Protein AF-A0A1F9ALD5-F1 (afdb_monomer_lite)

Secondary structure (DSSP, 8-state):
-EE-SS-EE----PPBSSTT-S-B--HHHHHHHHHHHHHHHHHHHHT-----SS-S--------SHHHHHHHHHHHHHHHHHTTS-SSGGG-TTB--S---

Structure (mmCIF, N/CA/C/O backbone):
data_AF-A0A1F9ALD5-F1
#
_entry.id   AF-A0A1F9ALD5-F1
#
loop_
_atom_site.group_PDB
_atom_site.id
_atom_site.type_symbol
_atom_site.label_atom_id
_atom_site.label_alt_id
_atom_site.label_comp_id
_atom_site.label_asym_id
_atom_site.label_entity_id
_atom_site.label_seq_id
_atom_site.pdbx_PDB_ins_code
_atom_site.Cartn_x
_atom_site.Cartn_y
_atom_site.Cartn_z
_atom_site.occupancy
_atom_site.B_iso_or_equiv
_atom_site.auth_seq_id
_atom_site.auth_comp_id
_atom_site.auth_asym_id
_atom_site.auth_atom_id
_atom_site.pdbx_PDB_model_num
ATOM 1 N N . MET A 1 1 ? -6.274 -1.095 -5.363 1.00 93.50 1 MET A N 1
ATOM 2 C CA . MET A 1 1 ? -6.019 -1.167 -3.908 1.00 93.50 1 MET A CA 1
ATOM 3 C C . MET A 1 1 ? -7.106 -1.972 -3.229 1.00 93.50 1 MET A C 1
ATOM 5 O O . MET A 1 1 ? -8.216 -2.016 -3.744 1.00 93.50 1 MET A O 1
ATOM 9 N N . VAL A 1 2 ? -6.803 -2.554 -2.072 1.00 96.81 2 VAL A N 1
ATOM 10 C CA . VAL A 1 2 ? -7.802 -3.196 -1.209 1.00 96.81 2 VAL A CA 1
ATOM 11 C C . VAL A 1 2 ? -7.630 -2.695 0.215 1.00 96.81 2 VAL A C 1
ATOM 13 O O . VAL A 1 2 ? -6.535 -2.766 0.770 1.00 96.81 2 VAL A O 1
ATOM 16 N N . VAL A 1 3 ? -8.715 -2.199 0.799 1.00 96.75 3 VAL A N 1
ATOM 17 C CA . VAL A 1 3 ? -8.821 -1.906 2.228 1.00 96.75 3 VAL A CA 1
ATOM 18 C C . VAL A 1 3 ? -9.387 -3.141 2.916 1.00 96.75 3 VAL A C 1
ATOM 20 O O . VAL A 1 3 ? -10.494 -3.573 2.602 1.00 96.75 3 VAL A O 1
ATOM 23 N N . MET A 1 4 ? -8.620 -3.705 3.839 1.00 96.69 4 MET A N 1
ATOM 24 C CA . MET A 1 4 ? -9.021 -4.797 4.722 1.00 96.69 4 MET A CA 1
ATOM 25 C C . MET A 1 4 ? -9.468 -4.212 6.076 1.00 96.69 4 MET A C 1
ATOM 27 O O . MET A 1 4 ? -9.195 -3.041 6.358 1.00 96.69 4 MET A O 1
ATOM 31 N N . PRO A 1 5 ? -10.151 -4.983 6.941 1.00 95.06 5 PRO A N 1
ATOM 32 C CA . PRO A 1 5 ? -10.595 -4.488 8.248 1.00 95.06 5 PRO A CA 1
ATOM 33 C C . PRO A 1 5 ? -9.469 -3.950 9.150 1.00 95.06 5 PRO A C 1
ATOM 35 O O . PRO A 1 5 ? -9.705 -3.061 9.968 1.00 95.06 5 PRO A O 1
ATOM 38 N N . ASP A 1 6 ? -8.255 -4.478 9.001 1.00 94.25 6 ASP A N 1
ATOM 39 C CA . ASP A 1 6 ? -7.089 -4.220 9.851 1.00 94.25 6 ASP A CA 1
ATOM 40 C C . ASP A 1 6 ? -5.859 -3.668 9.097 1.00 94.25 6 ASP A C 1
ATOM 42 O O . ASP A 1 6 ? -4.958 -3.120 9.732 1.00 94.25 6 ASP A O 1
ATOM 46 N N . HIS A 1 7 ? -5.814 -3.753 7.762 1.00 95.44 7 HIS A N 1
ATOM 47 C CA . HIS A 1 7 ? -4.697 -3.263 6.941 1.00 95.44 7 HIS A CA 1
ATOM 48 C C . HIS A 1 7 ? -5.131 -2.840 5.525 1.00 95.44 7 HIS A C 1
ATOM 50 O O . HIS A 1 7 ? -6.305 -2.882 5.173 1.00 95.44 7 HIS A O 1
ATOM 56 N N . VAL A 1 8 ? -4.188 -2.379 4.698 1.00 95.69 8 VAL A N 1
ATOM 57 C CA . VAL A 1 8 ? -4.441 -1.975 3.304 1.00 95.69 8 VAL A CA 1
ATOM 58 C C . VAL A 1 8 ? -3.342 -2.528 2.404 1.00 95.69 8 VAL A C 1
ATOM 60 O O . VAL A 1 8 ? -2.164 -2.409 2.732 1.00 95.69 8 VAL A O 1
ATOM 63 N N . HIS A 1 9 ? -3.727 -3.063 1.245 1.00 95.38 9 HIS A N 1
ATOM 64 C CA . HIS A 1 9 ? -2.822 -3.443 0.162 1.00 95.38 9 HIS A CA 1
ATOM 65 C C . HIS A 1 9 ? -2.866 -2.414 -0.976 1.00 95.38 9 HIS A C 1
ATOM 67 O O . HIS A 1 9 ? -3.937 -2.077 -1.500 1.00 95.38 9 HIS A O 1
ATOM 73 N N . LEU A 1 10 ? -1.691 -1.929 -1.383 1.00 94.81 10 LEU A N 1
ATOM 74 C CA . LEU A 1 10 ? -1.518 -0.927 -2.434 1.00 94.81 10 LEU A CA 1
ATOM 75 C C . LEU A 1 10 ? -0.549 -1.442 -3.500 1.00 94.81 10 LEU A C 1
ATOM 77 O O . LEU A 1 10 ? 0.578 -1.802 -3.186 1.00 94.81 10 LEU A O 1
ATOM 81 N N . LEU A 1 11 ? -0.986 -1.394 -4.756 1.00 94.44 11 LEU A N 1
ATOM 82 C CA . LEU A 1 11 ? -0.116 -1.455 -5.926 1.00 94.44 11 LEU A CA 1
ATOM 83 C C . LEU A 1 11 ? -0.006 -0.039 -6.480 1.00 94.44 11 LEU A C 1
ATOM 85 O O . LEU A 1 11 ? -1.031 0.591 -6.744 1.00 94.44 11 LEU A O 1
ATOM 89 N N . LEU A 1 12 ? 1.214 0.481 -6.587 1.00 93.88 12 LEU A N 1
ATOM 90 C CA . LEU A 1 12 ? 1.463 1.857 -7.007 1.00 93.88 12 LEU A CA 1
ATOM 91 C C . LEU A 1 12 ? 2.776 1.980 -7.774 1.00 93.88 12 LEU A C 1
ATOM 93 O O . LEU A 1 12 ? 3.707 1.204 -7.576 1.00 93.88 12 LEU A O 1
ATOM 97 N N . THR A 1 13 ? 2.860 3.015 -8.604 1.00 94.06 13 THR A N 1
ATOM 98 C CA . THR A 1 13 ? 4.101 3.447 -9.248 1.00 94.06 13 THR A CA 1
ATOM 99 C C . THR A 1 13 ? 4.477 4.814 -8.681 1.00 94.06 13 THR A C 1
ATOM 101 O O . THR A 1 13 ? 3.679 5.750 -8.803 1.00 94.06 13 THR A O 1
ATOM 104 N N . PRO A 1 14 ? 5.656 4.971 -8.050 1.00 94.75 14 PRO A N 1
ATOM 105 C CA . PRO A 1 14 ? 6.113 6.276 -7.592 1.00 94.75 14 PRO A CA 1
ATOM 106 C C . PRO A 1 14 ? 6.174 7.276 -8.748 1.00 94.75 14 PRO A C 1
ATOM 108 O O . PRO A 1 14 ? 6.679 6.969 -9.828 1.00 94.75 14 PRO A O 1
ATOM 111 N N . GLN A 1 15 ? 5.670 8.487 -8.522 1.00 95.00 15 GLN A N 1
ATOM 112 C CA . GLN A 1 15 ? 5.739 9.562 -9.510 1.00 95.00 15 GLN A CA 1
ATOM 113 C C . GLN A 1 15 ? 7.008 10.399 -9.331 1.00 95.00 15 GLN A C 1
ATOM 115 O O . GLN A 1 15 ? 7.616 10.427 -8.257 1.00 95.00 15 GLN A O 1
ATOM 120 N N . ARG A 1 16 ? 7.399 11.107 -10.395 1.00 96.69 16 ARG A N 1
ATOM 121 C CA . ARG A 1 16 ? 8.455 12.121 -10.321 1.00 96.69 16 ARG A CA 1
ATOM 122 C C . ARG A 1 16 ? 8.017 13.277 -9.429 1.00 96.69 16 ARG A C 1
ATOM 124 O O . ARG A 1 16 ? 6.852 13.665 -9.456 1.00 96.69 16 ARG A O 1
ATOM 131 N N . ILE A 1 17 ? 8.961 13.866 -8.696 1.00 95.50 17 ILE A N 1
ATOM 132 C CA . ILE A 1 17 ? 8.660 15.006 -7.811 1.00 95.50 17 ILE A CA 1
ATOM 133 C C . ILE A 1 17 ? 8.231 16.260 -8.591 1.00 95.50 17 ILE A C 1
ATOM 135 O O . ILE A 1 17 ? 7.529 17.117 -8.064 1.00 95.50 17 ILE A O 1
ATOM 139 N N . ALA A 1 18 ? 8.643 16.357 -9.858 1.00 95.00 18 ALA A N 1
ATOM 140 C CA . ALA A 1 18 ? 8.195 17.347 -10.831 1.00 95.00 18 ALA A CA 1
ATOM 141 C C . ALA A 1 18 ? 8.343 16.769 -12.257 1.00 95.00 18 ALA A C 1
ATOM 143 O O . ALA A 1 18 ? 9.170 15.872 -12.449 1.00 95.00 18 ALA A O 1
ATOM 144 N N . PRO A 1 19 ? 7.622 17.284 -13.275 1.00 93.12 19 PRO A N 1
ATOM 145 C CA . PRO A 1 19 ? 7.608 16.715 -14.633 1.00 93.12 19 PRO A CA 1
ATOM 146 C C . PRO A 1 19 ? 8.993 16.456 -15.252 1.00 93.12 19 PRO A C 1
ATOM 148 O O . PRO A 1 19 ? 9.193 15.465 -15.952 1.00 93.12 19 PRO A O 1
ATOM 151 N N . HIS A 1 20 ? 9.976 17.306 -14.943 1.00 93.19 20 HIS A N 1
ATOM 152 C CA . HIS A 1 20 ? 11.342 17.212 -15.471 1.00 93.19 20 HIS A CA 1
ATOM 153 C C . HIS A 1 20 ? 12.398 16.890 -14.406 1.00 93.19 20 HIS A C 1
ATOM 155 O O . HIS A 1 20 ? 13.590 16.931 -14.700 1.00 93.19 20 HIS A O 1
ATOM 161 N N . ALA A 1 21 ? 11.991 16.564 -13.177 1.00 94.12 21 ALA A N 1
ATOM 162 C CA . ALA A 1 21 ? 12.942 16.213 -12.133 1.00 94.12 21 ALA A CA 1
ATOM 163 C C . ALA A 1 21 ? 13.558 14.824 -12.390 1.00 94.12 21 ALA A C 1
ATOM 165 O O . ALA A 1 21 ? 12.846 13.908 -12.816 1.00 94.12 21 ALA A O 1
ATOM 166 N N . PRO A 1 22 ? 14.857 14.640 -12.100 1.00 94.62 22 PRO A N 1
ATOM 167 C CA . PRO A 1 22 ? 15.493 13.327 -12.110 1.00 94.62 22 PRO A CA 1
ATOM 168 C C . PRO A 1 22 ? 15.155 12.494 -10.865 1.00 94.62 22 PRO A C 1
ATOM 170 O O . PRO A 1 22 ? 15.594 11.356 -10.774 1.00 94.62 22 PRO A O 1
ATOM 173 N N . GLN A 1 23 ? 14.428 13.047 -9.889 1.00 96.81 23 GLN A N 1
ATOM 174 C CA . GLN A 1 23 ? 14.027 12.342 -8.675 1.00 96.81 23 GLN A CA 1
ATOM 175 C C . GLN A 1 23 ? 12.556 11.912 -8.712 1.00 96.81 23 GLN A C 1
ATOM 177 O O . GLN A 1 23 ? 11.679 12.603 -9.242 1.00 96.81 23 GLN A O 1
ATOM 182 N N . TRP A 1 24 ? 12.292 10.786 -8.059 1.00 96.94 24 TRP A N 1
ATOM 183 C CA . TRP A 1 24 ? 10.962 10.277 -7.748 1.00 96.94 24 TRP A CA 1
ATOM 184 C C . TRP A 1 24 ? 10.695 10.433 -6.259 1.00 96.94 24 TRP A C 1
ATOM 186 O O . TRP A 1 24 ? 11.634 10.503 -5.466 1.00 96.94 24 TRP A O 1
ATOM 196 N N . PHE A 1 25 ? 9.420 10.468 -5.881 1.00 97.12 25 PHE A N 1
ATOM 197 C CA . PHE A 1 25 ? 9.066 10.307 -4.477 1.00 97.12 25 PHE A CA 1
ATOM 198 C C . PHE A 1 25 ? 9.558 8.948 -3.981 1.00 97.12 25 PHE A C 1
ATOM 200 O O . PHE A 1 25 ? 9.315 7.922 -4.621 1.00 97.12 25 PHE A O 1
ATOM 207 N N . SER A 1 26 ? 10.229 8.933 -2.833 1.00 96.19 26 SER A N 1
ATOM 208 C CA . SER A 1 26 ? 10.572 7.676 -2.178 1.00 96.19 26 SER A CA 1
ATOM 209 C C . SER A 1 26 ? 9.313 6.990 -1.647 1.00 96.19 26 SER A C 1
ATOM 211 O O . SER A 1 26 ? 8.307 7.633 -1.325 1.00 96.19 26 SER A O 1
ATOM 213 N N . LEU A 1 27 ? 9.377 5.667 -1.491 1.00 95.56 27 LEU A N 1
ATOM 214 C CA . LEU A 1 27 ? 8.277 4.913 -0.897 1.00 95.56 27 LEU A CA 1
ATOM 215 C C . LEU A 1 27 ? 7.958 5.402 0.525 1.00 95.56 27 LEU A C 1
ATOM 217 O O . LEU A 1 27 ? 6.789 5.571 0.871 1.00 95.56 27 LEU A O 1
ATOM 221 N N . ALA A 1 28 ? 8.988 5.718 1.314 1.00 95.94 28 ALA A N 1
ATOM 222 C CA . ALA A 1 28 ? 8.833 6.242 2.667 1.00 95.94 28 ALA A CA 1
ATOM 223 C C . ALA A 1 28 ? 8.051 7.568 2.692 1.00 95.94 28 ALA A C 1
ATOM 225 O O . ALA A 1 28 ? 7.170 7.750 3.534 1.00 95.94 28 ALA A O 1
ATOM 226 N N . GLU A 1 29 ? 8.317 8.485 1.756 1.00 96.75 29 GLU A N 1
ATOM 227 C CA . GLU A 1 29 ? 7.570 9.745 1.641 1.00 96.75 29 GLU A CA 1
ATOM 228 C C . GLU A 1 29 ? 6.101 9.509 1.283 1.00 96.75 29 GLU A C 1
ATOM 230 O O . GLU A 1 29 ? 5.211 10.095 1.910 1.00 96.75 29 GLU A O 1
ATOM 235 N N . ILE A 1 30 ? 5.841 8.616 0.324 1.00 97.19 30 ILE A N 1
ATOM 236 C CA . ILE A 1 30 ? 4.485 8.262 -0.110 1.00 97.19 30 ILE A CA 1
ATOM 237 C C . ILE A 1 30 ? 3.700 7.653 1.058 1.00 97.19 30 ILE A C 1
ATOM 239 O O . ILE A 1 30 ? 2.622 8.144 1.409 1.00 97.19 30 ILE A O 1
ATOM 243 N N . VAL A 1 31 ? 4.252 6.625 1.711 1.00 96.75 31 VAL A N 1
ATOM 244 C CA . VAL A 1 31 ? 3.602 5.933 2.833 1.00 96.75 31 VAL A CA 1
ATOM 245 C C . VAL A 1 31 ? 3.382 6.887 4.003 1.00 96.75 31 VAL A C 1
ATOM 247 O O . VAL A 1 31 ? 2.288 6.917 4.573 1.00 96.75 31 VAL A O 1
ATOM 250 N N . LYS A 1 32 ? 4.369 7.731 4.331 1.00 96.25 32 LYS A N 1
ATOM 251 C CA . LYS A 1 32 ? 4.227 8.757 5.373 1.00 96.25 32 LYS A CA 1
ATOM 252 C C . LYS A 1 32 ? 3.077 9.709 5.058 1.00 96.25 32 LYS A C 1
ATOM 254 O O . LYS A 1 32 ? 2.283 10.012 5.953 1.00 96.25 32 LYS A O 1
ATOM 259 N N . GLY A 1 33 ? 2.961 10.160 3.809 1.00 96.69 33 GLY A N 1
ATOM 260 C CA . GLY A 1 33 ? 1.864 11.007 3.344 1.00 96.69 33 GLY A CA 1
ATOM 261 C C . GLY A 1 33 ? 0.501 10.338 3.527 1.00 96.69 33 GLY A C 1
ATOM 262 O O . GLY A 1 33 ? -0.381 10.903 4.182 1.00 96.69 33 GLY A O 1
ATOM 263 N N . ILE A 1 34 ? 0.355 9.106 3.030 1.00 96.31 34 ILE A N 1
ATOM 264 C CA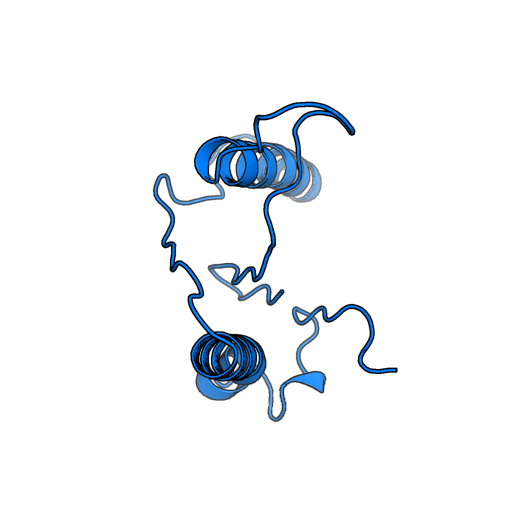 . ILE A 1 34 ? -0.877 8.312 3.136 1.00 96.31 34 ILE A CA 1
ATOM 265 C C . ILE A 1 34 ? -1.262 8.109 4.602 1.00 96.31 34 ILE A C 1
ATOM 267 O O . ILE A 1 34 ? -2.363 8.504 4.999 1.00 96.31 34 ILE A O 1
ATOM 271 N N . LYS A 1 35 ? -0.359 7.562 5.430 1.00 95.81 35 LYS A N 1
ATOM 272 C CA . LYS A 1 35 ? -0.619 7.288 6.853 1.00 95.81 35 LYS A CA 1
ATOM 273 C C . LYS A 1 35 ? -1.029 8.562 7.594 1.00 95.81 35 LYS A C 1
ATOM 275 O O . LYS A 1 35 ? -2.020 8.573 8.323 1.00 95.81 35 LYS A O 1
ATOM 280 N N . SER A 1 36 ? -0.323 9.667 7.350 1.00 94.94 36 SER A N 1
ATOM 281 C CA . SER A 1 36 ? -0.566 10.942 8.031 1.00 94.94 36 SER A CA 1
ATOM 282 C C . SER A 1 36 ? -1.905 11.581 7.655 1.00 94.94 36 SER A C 1
ATOM 284 O O . SER A 1 36 ? -2.612 12.102 8.521 1.00 94.94 36 SER A O 1
ATOM 286 N N . VAL A 1 37 ? -2.264 11.600 6.368 1.00 95.75 37 VAL A N 1
ATOM 287 C CA . VAL A 1 37 ? -3.523 12.211 5.909 1.00 95.75 37 VAL A CA 1
ATOM 288 C C . VAL A 1 37 ? -4.717 11.359 6.330 1.00 95.75 37 VAL A C 1
ATOM 290 O O . VAL A 1 37 ? -5.689 11.889 6.875 1.00 95.75 37 VAL A O 1
ATOM 293 N N . THR A 1 38 ? -4.642 10.046 6.120 1.00 95.38 38 THR A N 1
ATOM 294 C CA . THR A 1 38 ? -5.736 9.120 6.446 1.00 95.38 38 THR A CA 1
ATOM 295 C C . THR A 1 38 ? -5.982 9.045 7.948 1.00 95.38 38 THR A C 1
ATOM 297 O O . THR A 1 38 ? -7.133 9.175 8.358 1.00 95.38 38 THR A O 1
ATOM 300 N N . ALA A 1 39 ? -4.939 8.963 8.786 1.00 94.31 39 ALA A N 1
ATOM 301 C CA . ALA A 1 39 ? -5.103 8.935 10.239 1.00 94.31 39 ALA A CA 1
ATOM 302 C C . ALA A 1 39 ? -5.855 10.173 10.745 1.00 94.31 39 ALA A C 1
ATOM 304 O O . ALA A 1 39 ? -6.832 10.046 11.480 1.00 94.31 39 ALA A O 1
ATOM 305 N N . ARG A 1 40 ? -5.476 11.377 10.287 1.00 92.12 40 ARG A N 1
ATOM 306 C CA . ARG A 1 40 ? -6.165 12.624 10.668 1.00 92.12 40 ARG A CA 1
ATOM 307 C C . ARG A 1 40 ? -7.635 12.624 10.253 1.00 92.12 40 ARG A C 1
ATOM 309 O O . ARG A 1 40 ? -8.489 13.025 11.043 1.00 92.12 40 ARG A O 1
ATOM 316 N N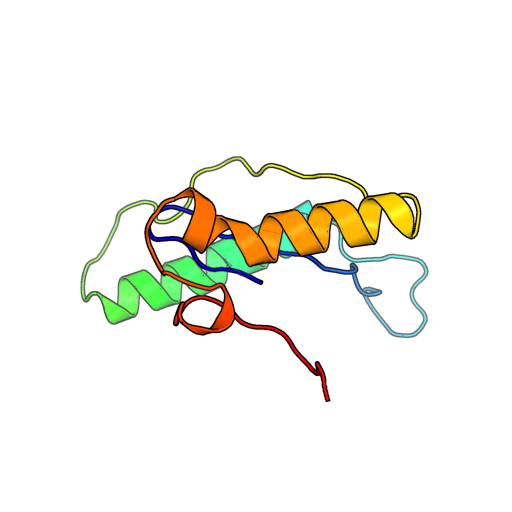 . LYS A 1 41 ? -7.939 12.170 9.031 1.00 93.81 41 LYS A N 1
ATOM 317 C CA . LYS A 1 41 ? -9.320 12.081 8.529 1.00 93.81 41 LYS A CA 1
ATOM 318 C C . LYS A 1 41 ? -10.147 11.058 9.314 1.00 93.81 41 LYS A C 1
ATOM 320 O O . LYS A 1 41 ? -11.262 11.378 9.711 1.00 93.81 41 LYS A O 1
ATOM 325 N N . ILE A 1 42 ? -9.592 9.877 9.592 1.00 92.94 42 ILE A N 1
ATOM 326 C CA . ILE A 1 42 ? -10.257 8.806 10.348 1.00 92.94 42 ILE A CA 1
ATOM 327 C C . ILE A 1 42 ? -10.541 9.251 11.785 1.00 92.94 42 ILE A C 1
ATOM 329 O O . ILE A 1 42 ? -11.666 9.110 12.257 1.00 92.94 42 ILE A O 1
ATOM 333 N N . VAL A 1 43 ? -9.554 9.836 12.467 1.00 91.81 43 VAL A N 1
ATOM 334 C CA . VAL A 1 43 ? -9.701 10.369 13.833 1.00 91.81 43 VAL A CA 1
ATOM 335 C C . VAL A 1 43 ? -10.801 11.432 13.877 1.00 91.81 43 VAL A C 1
ATOM 337 O O . VAL A 1 43 ? -11.705 11.348 14.709 1.00 91.81 43 VAL A O 1
ATOM 340 N N . ARG A 1 44 ? -10.789 12.380 12.927 1.00 90.75 44 ARG A N 1
ATOM 341 C CA . ARG A 1 44 ? -11.839 13.402 12.799 1.00 90.75 44 ARG A CA 1
ATOM 342 C C . ARG A 1 44 ? -13.218 12.783 12.575 1.00 90.75 44 ARG A C 1
ATOM 344 O O . ARG A 1 44 ? -14.171 13.214 13.213 1.00 90.75 44 ARG A O 1
ATOM 351 N N . HIS A 1 45 ? -13.325 11.787 11.697 1.00 91.62 45 HIS A N 1
ATOM 352 C CA . HIS A 1 45 ? -14.593 11.126 11.389 1.00 91.62 45 HIS A CA 1
ATOM 353 C C . HIS A 1 45 ? -15.142 10.323 12.579 1.00 91.62 45 HIS A C 1
ATOM 355 O O . HIS A 1 45 ? -16.339 10.345 12.834 1.00 91.62 45 HIS A O 1
ATOM 361 N N . ARG A 1 46 ? -14.270 9.671 13.361 1.00 90.62 46 ARG A N 1
ATOM 362 C CA . ARG A 1 46 ? -14.654 8.907 14.562 1.00 90.62 46 ARG A CA 1
ATOM 363 C C . ARG A 1 46 ? -15.010 9.786 15.768 1.00 90.62 46 ARG A C 1
ATOM 365 O O . ARG A 1 46 ? -15.427 9.247 16.790 1.00 90.62 46 ARG A O 1
ATOM 372 N N . GLY A 1 47 ? -14.789 11.102 15.702 1.00 85.69 47 GLY A N 1
ATOM 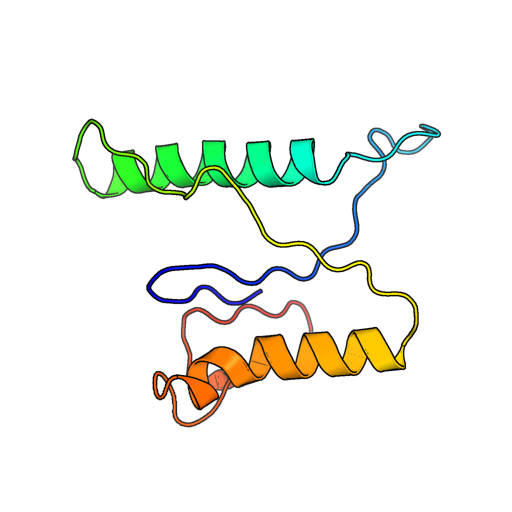373 C CA . GLY A 1 47 ? -15.048 12.033 16.810 1.00 85.69 47 GLY A CA 1
ATOM 374 C C . GLY A 1 47 ? -14.178 11.804 18.055 1.00 85.69 47 GLY A C 1
ATOM 375 O O . GLY A 1 47 ? -14.442 12.376 19.109 1.00 85.69 47 GLY A O 1
ATOM 376 N N . ARG A 1 48 ? -13.139 10.969 17.956 1.00 77.25 48 ARG A N 1
ATOM 377 C CA . ARG A 1 48 ? -12.220 10.649 19.055 1.00 77.25 48 ARG A CA 1
ATOM 378 C C . ARG A 1 48 ? -10.937 11.457 18.899 1.00 77.25 48 ARG A C 1
ATOM 380 O O . ARG A 1 48 ? -10.518 11.731 17.781 1.00 77.25 48 ARG A O 1
ATOM 387 N N . LYS A 1 49 ? -10.301 11.833 20.009 1.00 72.94 49 LYS A N 1
ATOM 388 C CA . LYS A 1 49 ? -8.958 12.434 20.021 1.00 72.94 49 LYS A CA 1
ATOM 389 C C . LYS A 1 49 ? -7.964 11.400 20.554 1.00 72.94 49 LYS A C 1
ATOM 391 O O . LYS A 1 49 ? -8.225 10.803 21.592 1.00 72.94 49 LYS A O 1
ATOM 396 N N . GLY A 1 50 ? -6.836 11.223 19.865 1.00 68.69 50 GLY A N 1
ATOM 397 C CA . GLY A 1 50 ? -5.753 10.320 20.276 1.00 68.69 50 GLY A CA 1
ATOM 398 C C . GLY A 1 50 ? -5.848 8.890 19.721 1.00 68.69 50 GLY A C 1
ATOM 399 O O . GLY A 1 50 ? -6.889 8.474 19.213 1.00 68.69 50 GLY A O 1
ATOM 400 N N . GLY A 1 51 ? -4.731 8.159 19.819 1.00 73.62 51 GLY A N 1
ATOM 401 C CA . GLY A 1 51 ? -4.552 6.789 19.319 1.00 73.62 51 GLY A CA 1
ATOM 402 C C . GLY A 1 51 ? -3.836 6.720 17.964 1.00 73.62 51 GLY A C 1
ATOM 403 O O . GLY A 1 51 ? -4.086 7.542 17.081 1.00 73.62 51 GLY A O 1
ATOM 404 N N . SER A 1 52 ? -2.940 5.740 17.801 1.00 85.31 52 SER A N 1
ATOM 405 C CA . SER A 1 52 ? -2.344 5.449 16.494 1.00 85.31 52 SER A CA 1
ATOM 406 C C . SER A 1 52 ? -3.336 4.665 15.641 1.00 85.31 52 SER A C 1
ATOM 408 O O . SER A 1 52 ? -3.914 3.686 16.107 1.00 85.31 52 SER A O 1
ATOM 410 N N . ILE A 1 53 ? -3.546 5.105 14.400 1.00 93.00 53 ILE A N 1
ATOM 411 C CA . ILE A 1 53 ? -4.374 4.383 13.421 1.00 93.00 53 ILE A CA 1
ATOM 412 C C . ILE A 1 53 ? -3.545 3.340 12.671 1.00 93.00 53 ILE A C 1
ATOM 414 O O . ILE A 1 53 ? -4.051 2.269 12.360 1.00 93.00 53 ILE A O 1
ATOM 418 N N . TRP A 1 54 ? -2.282 3.655 12.389 1.00 95.50 54 TRP A N 1
ATOM 419 C CA . TRP A 1 54 ? -1.393 2.811 11.600 1.00 95.50 54 TRP A CA 1
ATOM 420 C C . TRP A 1 54 ? -0.283 2.231 12.469 1.00 95.50 54 TRP A C 1
ATOM 422 O O . TRP A 1 54 ? 0.180 2.878 13.413 1.00 95.50 54 TRP A O 1
ATOM 432 N N . GLN A 1 55 ? 0.177 1.035 12.110 1.00 94.38 55 GLN A N 1
ATOM 433 C CA . GLN A 1 55 ? 1.470 0.529 12.566 1.00 94.38 55 GLN A CA 1
ATOM 434 C C . GLN A 1 55 ? 2.597 1.441 12.051 1.00 94.38 55 GLN A C 1
ATOM 436 O O . GLN A 1 55 ? 2.429 2.127 11.037 1.00 94.38 55 GLN A O 1
ATOM 441 N N . GLU A 1 56 ? 3.725 1.481 12.760 1.00 91.56 56 GLU A N 1
ATOM 442 C CA . GLU A 1 56 ? 4.881 2.319 12.406 1.00 91.56 56 GLU A CA 1
ATOM 443 C C . GLU A 1 56 ? 5.495 1.868 11.076 1.00 91.56 56 GLU A C 1
ATOM 445 O O . GLU A 1 56 ? 5.516 2.630 10.103 1.00 91.56 56 GLU A O 1
ATOM 450 N N . GLU A 1 57 ? 5.831 0.585 10.997 1.00 93.31 57 GLU A N 1
ATOM 451 C CA . GLU A 1 57 ? 6.409 -0.053 9.818 1.00 93.31 57 GLU A CA 1
ATOM 452 C C . GLU A 1 57 ? 5.384 -0.311 8.704 1.00 93.31 57 GLU A C 1
ATOM 454 O O . GLU A 1 57 ? 4.163 -0.179 8.874 1.00 93.31 57 GLU A O 1
ATOM 459 N N . TYR A 1 58 ? 5.889 -0.632 7.519 1.00 95.19 58 TYR A N 1
ATOM 460 C CA . TYR A 1 58 ? 5.108 -1.106 6.383 1.00 95.19 58 TYR A CA 1
ATOM 461 C C . TYR A 1 58 ? 5.879 -2.215 5.667 1.00 95.19 58 TYR A C 1
ATOM 463 O O . TYR A 1 58 ? 7.101 -2.265 5.727 1.00 95.19 58 TYR A O 1
ATOM 471 N N . TYR A 1 59 ? 5.150 -3.106 5.003 1.00 95.38 59 TYR A N 1
ATOM 472 C CA . TYR A 1 59 ? 5.739 -4.094 4.107 1.00 95.38 59 TYR A CA 1
ATOM 473 C C . TYR A 1 59 ? 5.803 -3.526 2.689 1.00 95.38 59 TYR A C 1
ATOM 475 O O . TYR A 1 59 ? 4.841 -2.896 2.237 1.00 95.38 59 TYR A O 1
ATOM 483 N N . ASP A 1 60 ? 6.908 -3.771 1.991 1.00 94.75 60 ASP A N 1
ATOM 484 C CA . ASP A 1 60 ? 7.081 -3.422 0.589 1.00 94.75 60 ASP A CA 1
ATOM 485 C C . ASP A 1 60 ? 7.679 -4.567 -0.229 1.00 94.75 60 ASP A C 1
ATOM 487 O O . ASP A 1 60 ? 8.467 -5.375 0.261 1.00 94.75 60 ASP A O 1
ATOM 491 N N . HIS A 1 61 ? 7.269 -4.624 -1.496 1.00 95.44 61 HIS A N 1
ATOM 492 C CA . HIS A 1 61 ? 7.771 -5.558 -2.496 1.00 95.44 61 HIS A CA 1
ATOM 493 C C . HIS A 1 61 ? 7.956 -4.809 -3.816 1.00 95.44 61 HIS A C 1
ATOM 495 O O . HIS A 1 61 ? 7.053 -4.104 -4.275 1.00 95.44 61 HIS A O 1
ATOM 501 N N . LEU A 1 62 ? 9.144 -4.929 -4.409 1.00 96.25 62 LEU A N 1
ATOM 502 C CA . LEU A 1 62 ? 9.459 -4.312 -5.695 1.00 96.25 62 LEU A CA 1
ATOM 503 C C . LEU A 1 62 ? 9.077 -5.268 -6.821 1.00 96.25 62 LEU A C 1
ATOM 505 O O . LEU A 1 62 ? 9.740 -6.289 -6.989 1.00 96.25 62 LEU A O 1
ATOM 509 N N . ILE A 1 63 ? 8.091 -4.866 -7.622 1.00 96.19 63 ILE A N 1
ATOM 510 C CA . ILE A 1 63 ? 7.651 -5.604 -8.807 1.00 96.19 63 ILE A CA 1
ATOM 511 C C . ILE A 1 63 ? 8.699 -5.491 -9.913 1.00 96.19 63 ILE A C 1
ATOM 513 O O . ILE A 1 63 ? 9.068 -4.380 -10.306 1.00 96.19 63 ILE A O 1
ATOM 517 N N . ARG A 1 64 ? 9.184 -6.635 -10.402 1.00 94.19 64 ARG A N 1
ATOM 518 C CA . ARG A 1 64 ? 10.342 -6.690 -11.318 1.00 94.19 64 ARG A CA 1
ATOM 519 C C . ARG A 1 64 ? 9.978 -6.949 -12.771 1.00 94.19 64 ARG A C 1
ATOM 521 O O . ARG A 1 64 ? 10.701 -6.501 -13.660 1.00 94.19 64 ARG A O 1
ATOM 528 N N . ASP A 1 65 ? 8.882 -7.655 -13.000 1.00 96.44 65 ASP A N 1
ATOM 529 C CA . ASP A 1 65 ? 8.467 -8.124 -14.316 1.00 96.44 65 ASP A CA 1
ATOM 530 C C . ASP A 1 65 ? 6.932 -8.281 -14.400 1.00 96.44 65 ASP A C 1
ATOM 532 O O . ASP A 1 65 ? 6.224 -8.113 -13.397 1.00 96.44 65 ASP A O 1
ATOM 536 N N . PRO A 1 66 ? 6.379 -8.504 -15.609 1.00 97.06 66 PRO A N 1
ATOM 537 C CA . PRO A 1 66 ? 4.939 -8.660 -15.801 1.00 97.06 66 PRO A CA 1
ATOM 538 C C . PRO A 1 66 ? 4.330 -9.856 -15.058 1.00 97.06 66 PRO A C 1
ATOM 540 O O . PRO A 1 66 ? 3.171 -9.789 -14.644 1.00 97.06 66 PRO A O 1
ATOM 543 N N . GLU A 1 67 ? 5.080 -10.944 -14.888 1.00 97.38 67 GLU A N 1
ATOM 544 C CA . GLU A 1 67 ? 4.633 -12.143 -14.184 1.00 97.38 67 GLU A CA 1
ATOM 545 C C . GLU A 1 67 ? 4.454 -11.875 -12.681 1.00 97.38 67 GLU A C 1
ATOM 547 O O . GLU A 1 67 ? 3.409 -12.208 -12.115 1.00 97.38 67 GLU A O 1
ATOM 552 N N . ASP A 1 68 ? 5.426 -11.209 -12.057 1.00 96.81 68 ASP A N 1
ATOM 553 C CA . ASP A 1 68 ? 5.385 -10.728 -10.672 1.00 96.81 68 ASP A CA 1
ATOM 554 C C . ASP A 1 68 ? 4.233 -9.730 -10.477 1.00 96.81 68 ASP A C 1
ATOM 556 O O . ASP A 1 68 ? 3.431 -9.855 -9.549 1.00 96.81 68 ASP A O 1
ATOM 560 N N . PHE A 1 69 ? 4.041 -8.806 -11.428 1.00 95.81 69 PHE A N 1
ATOM 561 C CA . PHE A 1 69 ? 2.898 -7.889 -11.411 1.00 95.81 69 PHE A CA 1
ATOM 562 C C . PHE A 1 69 ? 1.555 -8.632 -11.404 1.00 95.81 69 PHE A C 1
ATOM 564 O O . PHE A 1 69 ? 0.666 -8.309 -10.613 1.00 95.81 69 PHE A O 1
ATOM 571 N N . ALA A 1 70 ? 1.391 -9.627 -12.279 1.00 95.69 70 ALA A N 1
ATOM 572 C CA . ALA A 1 70 ? 0.160 -10.404 -12.368 1.00 95.69 70 ALA A CA 1
ATOM 573 C C . ALA A 1 70 ? -0.095 -11.223 -11.091 1.00 95.69 70 ALA A C 1
ATOM 575 O O . ALA A 1 70 ? -1.241 -11.316 -10.637 1.00 95.69 70 ALA A O 1
ATOM 576 N N . ALA A 1 71 ? 0.961 -11.784 -10.494 1.00 95.81 71 ALA A N 1
ATOM 577 C CA . ALA A 1 71 ? 0.881 -12.521 -9.239 1.00 95.81 71 ALA A CA 1
ATOM 578 C C . ALA A 1 71 ? 0.436 -11.617 -8.078 1.00 95.81 71 ALA A C 1
ATOM 580 O O . ALA A 1 71 ? -0.529 -11.950 -7.382 1.00 95.81 71 ALA A O 1
ATOM 581 N N . GLU A 1 72 ? 1.064 -10.450 -7.917 1.00 95.75 72 GLU A N 1
ATOM 582 C CA . GLU A 1 72 ? 0.733 -9.486 -6.864 1.00 95.75 72 GLU A CA 1
ATOM 583 C C . GLU A 1 72 ? -0.661 -8.874 -7.045 1.00 95.75 72 GLU A C 1
ATOM 585 O O . GLU A 1 72 ? -1.428 -8.748 -6.085 1.00 95.75 72 GLU A O 1
ATOM 590 N N . LEU A 1 73 ? -1.052 -8.559 -8.284 1.00 94.88 73 LEU A N 1
ATOM 591 C CA . LEU A 1 73 ? -2.404 -8.092 -8.587 1.00 94.88 73 LEU A CA 1
ATOM 592 C C . LEU A 1 73 ? -3.447 -9.154 -8.229 1.00 94.88 73 LEU A C 1
ATOM 594 O O . LEU A 1 73 ? -4.429 -8.848 -7.553 1.00 94.88 73 LEU A O 1
ATOM 598 N N . SER A 1 74 ? -3.224 -10.407 -8.629 1.00 95.00 74 SER A N 1
ATOM 599 C CA . SER A 1 74 ? -4.111 -11.520 -8.283 1.00 95.00 74 SER A CA 1
ATOM 600 C C . SER A 1 74 ? -4.198 -11.723 -6.769 1.00 95.00 74 SER A C 1
ATO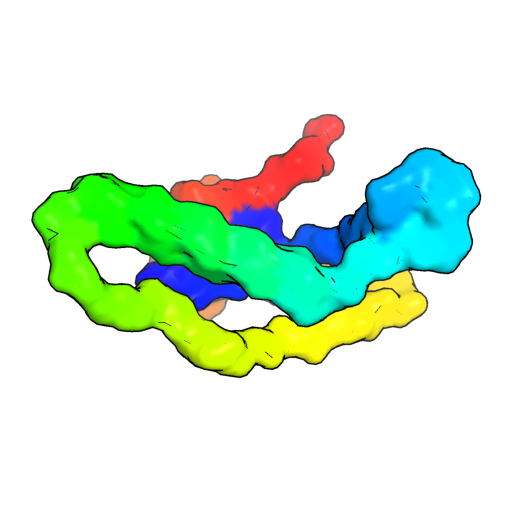M 602 O O . SER A 1 74 ? -5.294 -11.872 -6.222 1.00 95.00 74 SER A O 1
ATOM 604 N N . TYR A 1 75 ? -3.063 -11.664 -6.065 1.00 95.25 75 TYR A N 1
ATOM 605 C CA . TYR A 1 75 ? -3.019 -11.767 -4.610 1.00 95.25 75 TYR A CA 1
ATOM 606 C C . TYR A 1 75 ? -3.842 -10.665 -3.933 1.00 95.25 75 TYR A C 1
ATOM 608 O O . TYR A 1 75 ? -4.683 -10.976 -3.085 1.00 95.25 75 TYR A O 1
ATOM 616 N N . LEU A 1 76 ? -3.643 -9.406 -4.337 1.00 95.00 76 LEU A N 1
ATOM 617 C CA . LEU A 1 76 ? -4.371 -8.249 -3.820 1.00 95.00 76 LEU A CA 1
ATOM 618 C C . LEU A 1 76 ? -5.879 -8.405 -4.041 1.00 95.00 76 LEU A C 1
ATOM 620 O O . LEU A 1 76 ? -6.646 -8.265 -3.091 1.00 95.00 76 LEU A O 1
ATOM 624 N N . LEU A 1 77 ? -6.305 -8.739 -5.264 1.00 95.44 77 LEU A N 1
ATOM 625 C CA . LEU A 1 77 ? -7.721 -8.908 -5.610 1.00 95.44 77 LEU A CA 1
ATOM 626 C C . LEU A 1 77 ? -8.382 -10.042 -4.815 1.00 95.44 77 LEU A C 1
ATOM 628 O O . LEU A 1 77 ? -9.522 -9.914 -4.381 1.00 95.44 77 LEU A O 1
ATOM 632 N N . GLN A 1 78 ? -7.673 -11.151 -4.611 1.00 96.75 78 GLN A N 1
ATOM 633 C CA . GLN A 1 78 ? -8.211 -12.333 -3.934 1.00 96.75 78 GLN A CA 1
ATOM 634 C C . GLN A 1 78 ? -8.145 -12.255 -2.406 1.00 96.75 78 GLN A C 1
ATOM 636 O O . GLN A 1 78 ? -8.708 -13.121 -1.735 1.00 96.75 78 GLN A O 1
ATOM 641 N N . ASN A 1 79 ? -7.472 -11.256 -1.830 1.00 96.12 79 ASN A N 1
ATOM 642 C CA . ASN A 1 79 ? -7.251 -11.193 -0.386 1.00 96.12 79 ASN A CA 1
ATOM 643 C C . ASN A 1 79 ? -8.555 -11.198 0.442 1.00 96.12 79 ASN A C 1
ATOM 645 O O . ASN A 1 79 ? -8.661 -12.024 1.352 1.00 96.12 79 ASN A O 1
ATOM 649 N N . PRO A 1 80 ? -9.592 -10.404 0.095 1.00 97.50 80 PRO A N 1
ATOM 650 C CA . PRO A 1 80 ? -10.870 -10.441 0.808 1.00 97.50 80 PRO A CA 1
ATOM 651 C C . PRO A 1 80 ? -11.533 -11.821 0.778 1.00 97.50 80 PRO A C 1
ATOM 653 O O . PRO A 1 80 ? -12.080 -12.265 1.784 1.00 97.50 80 PRO A O 1
ATOM 656 N N . VAL A 1 81 ? -11.439 -12.531 -0.351 1.00 97.75 81 VAL A N 1
ATOM 657 C CA . VAL A 1 81 ? -12.004 -13.880 -0.508 1.00 97.75 81 VAL A CA 1
ATOM 658 C C . VAL A 1 81 ? -11.241 -14.891 0.340 1.00 97.75 81 VAL A C 1
ATOM 660 O O . VAL A 1 81 ? -11.847 -15.672 1.069 1.00 97.75 81 VAL A O 1
ATOM 663 N N . LYS A 1 82 ? -9.904 -14.845 0.307 1.00 96.75 82 LYS A N 1
ATOM 664 C CA . LYS A 1 82 ? -9.041 -15.716 1.122 1.00 96.75 82 LYS A CA 1
ATOM 665 C C . LYS A 1 82 ? -9.276 -15.536 2.626 1.00 96.75 82 LYS A C 1
ATOM 667 O O . LYS A 1 82 ? -9.125 -16.498 3.370 1.00 96.75 82 LYS A O 1
ATOM 672 N N . GLN A 1 83 ? -9.661 -14.334 3.055 1.00 96.44 83 GLN A N 1
ATOM 673 C CA . GLN A 1 83 ? -10.008 -14.011 4.444 1.00 96.44 83 GLN A CA 1
ATOM 674 C C . GLN A 1 83 ? -11.492 -14.253 4.781 1.00 96.44 83 GLN A C 1
ATOM 676 O O . GLN A 1 83 ? -11.924 -13.969 5.895 1.00 96.44 83 GLN A O 1
ATOM 681 N N . GLY A 1 84 ? -12.294 -14.757 3.835 1.00 97.25 84 GLY A N 1
ATOM 682 C CA . GLY A 1 84 ? -13.718 -15.036 4.043 1.00 97.25 84 GLY A CA 1
ATOM 683 C C . GLY A 1 84 ? -14.602 -13.791 4.180 1.00 97.25 84 GLY A C 1
ATOM 684 O O . GLY A 1 84 ? -15.717 -13.894 4.684 1.00 97.25 84 GLY A O 1
ATOM 685 N N . LEU A 1 85 ? -14.126 -12.619 3.745 1.00 97.12 85 LEU A N 1
ATOM 686 C CA . LEU A 1 85 ? -14.857 -11.349 3.831 1.00 97.12 85 LEU A CA 1
ATOM 687 C C . LEU A 1 85 ? -15.886 -11.172 2.709 1.00 97.12 85 LEU A C 1
ATOM 689 O O . LEU A 1 85 ? -16.858 -10.442 2.880 1.00 97.12 85 LEU A O 1
ATOM 693 N N . ALA A 1 86 ? -15.672 -11.824 1.566 1.00 97.44 86 ALA A N 1
ATOM 694 C CA . ALA A 1 86 ? -16.562 -11.769 0.413 1.00 97.44 86 ALA A CA 1
ATOM 695 C C . ALA A 1 86 ? -16.493 -13.079 -0.395 1.00 97.44 86 ALA A C 1
ATOM 697 O O . ALA A 1 86 ? -15.437 -13.712 -0.435 1.00 97.44 86 ALA A O 1
ATOM 698 N N . PRO A 1 87 ? -17.580 -13.494 -1.072 1.00 97.25 87 PRO A N 1
ATOM 699 C CA . PRO A 1 87 ? -17.574 -14.695 -1.908 1.00 97.25 87 PRO A CA 1
ATOM 700 C C . PRO A 1 87 ? -16.787 -14.513 -3.218 1.00 97.25 87 PRO A C 1
ATOM 702 O O . PRO A 1 87 ? -16.293 -15.494 -3.774 1.00 97.25 87 PRO A O 1
ATOM 705 N N . LYS A 1 88 ? -16.653 -13.277 -3.718 1.00 96.69 88 LYS A N 1
ATOM 706 C CA . LYS A 1 88 ? -15.812 -12.910 -4.870 1.00 96.69 88 LYS A CA 1
ATOM 707 C C . LYS A 1 88 ? -15.130 -11.561 -4.618 1.00 96.69 88 LYS A C 1
ATOM 709 O O . LYS A 1 88 ? -15.651 -10.770 -3.834 1.00 96.69 88 LYS A O 1
ATOM 714 N N . PRO A 1 89 ? -14.023 -11.239 -5.319 1.00 94.81 89 PRO A N 1
ATOM 715 C CA . PRO A 1 89 ? -13.345 -9.950 -5.162 1.00 94.81 89 PRO A CA 1
ATOM 716 C C . PRO A 1 89 ? -14.263 -8.741 -5.375 1.00 94.81 89 PRO A C 1
ATOM 718 O O . PRO A 1 89 ? -14.227 -7.797 -4.596 1.00 94.81 89 PRO A O 1
ATOM 721 N N . ALA A 1 90 ? -15.109 -8.792 -6.408 1.00 94.00 90 ALA A N 1
ATOM 722 C CA . ALA A 1 90 ? -16.009 -7.699 -6.774 1.00 94.00 90 ALA A CA 1
ATOM 723 C C . ALA A 1 90 ? -17.119 -7.434 -5.743 1.00 94.00 90 ALA A C 1
ATOM 725 O O . ALA A 1 90 ? -17.721 -6.368 -5.773 1.00 94.00 90 ALA A O 1
ATOM 726 N N . ASP A 1 91 ? -17.372 -8.385 -4.839 1.00 96.19 91 ASP A N 1
ATOM 727 C CA . ASP A 1 91 ? -18.388 -8.263 -3.792 1.00 96.19 91 ASP A CA 1
ATOM 728 C C . ASP A 1 91 ? -17.823 -7.600 -2.516 1.00 96.19 91 ASP A C 1
ATOM 730 O O . ASP A 1 91 ? -18.527 -7.479 -1.516 1.00 96.19 91 ASP A O 1
ATOM 734 N N . TRP A 1 92 ? -16.545 -7.199 -2.515 1.00 96.88 92 TRP A N 1
ATOM 735 C CA . TRP A 1 92 ? -15.912 -6.511 -1.391 1.00 96.88 92 TRP A CA 1
ATOM 736 C C . TRP A 1 92 ? -15.903 -4.990 -1.585 1.00 96.88 92 TRP A C 1
ATOM 738 O O . TRP A 1 92 ? -15.166 -4.473 -2.422 1.00 96.88 92 TRP A O 1
ATOM 748 N N . ASP A 1 93 ? -16.626 -4.259 -0.735 1.00 96.00 93 ASP A N 1
ATOM 749 C CA . ASP A 1 93 ? -16.725 -2.787 -0.793 1.00 96.00 93 ASP A CA 1
ATOM 750 C C . ASP A 1 93 ? -15.379 -2.060 -0.613 1.00 96.00 93 ASP A C 1
ATOM 752 O O . ASP A 1 93 ? -15.210 -0.916 -1.035 1.00 96.00 93 ASP A O 1
ATOM 756 N N . GLY A 1 94 ? -14.404 -2.706 0.034 1.00 95.50 94 GLY A N 1
ATOM 757 C CA . GLY A 1 94 ? -13.061 -2.154 0.224 1.00 95.50 94 GLY A CA 1
ATOM 758 C C . GLY A 1 94 ? -12.136 -2.328 -0.985 1.00 95.50 94 GLY A C 1
ATOM 759 O O . GLY A 1 94 ? -10.975 -1.917 -0.914 1.00 95.50 94 GLY A O 1
ATOM 760 N N . LEU A 1 95 ? -12.596 -2.956 -2.071 1.00 95.31 95 LEU A N 1
ATOM 761 C CA . LEU A 1 95 ? -11.838 -3.102 -3.309 1.00 95.31 95 LEU A CA 1
ATOM 762 C C . LEU A 1 95 ? -11.999 -1.854 -4.186 1.00 95.31 95 LEU A C 1
ATOM 764 O O . LEU A 1 95 ? -13.103 -1.418 -4.488 1.00 95.31 95 LEU A O 1
ATOM 768 N N . TRP A 1 96 ? -10.879 -1.318 -4.666 1.00 93.25 96 TRP A N 1
ATOM 769 C CA . TRP A 1 96 ? -10.870 -0.258 -5.670 1.00 93.25 96 TRP A CA 1
ATOM 770 C C . TRP A 1 96 ? -9.870 -0.581 -6.779 1.00 93.25 96 TRP A C 1
ATOM 772 O O . TRP A 1 9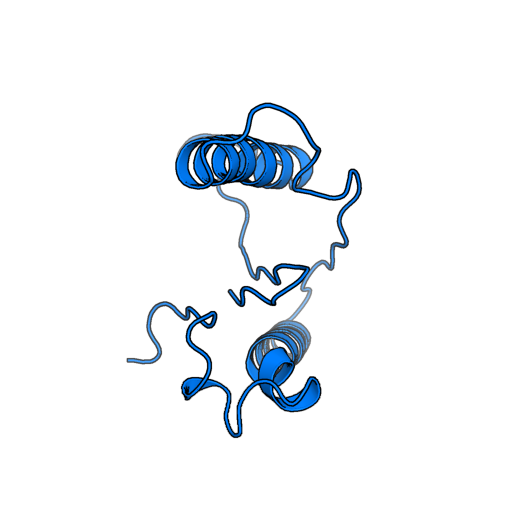6 ? -8.679 -0.775 -6.518 1.00 93.25 96 TRP A O 1
ATOM 782 N N . VAL A 1 97 ? -10.351 -0.625 -8.018 1.00 86.69 97 VAL A N 1
ATOM 783 C CA . VAL A 1 97 ? -9.556 -0.865 -9.229 1.00 86.69 97 VAL A CA 1
ATOM 784 C C . VAL A 1 97 ? -9.933 0.213 -10.238 1.00 86.69 97 VAL A C 1
ATOM 786 O O . VAL A 1 97 ? -11.105 0.348 -10.579 1.00 86.69 97 VAL A O 1
ATOM 789 N N . GLU A 1 98 ? -8.960 1.005 -10.681 1.00 73.06 98 GLU A N 1
ATOM 790 C CA . GLU A 1 98 ? -9.174 2.000 -11.733 1.00 73.06 98 GLU A CA 1
ATOM 791 C C . GLU A 1 98 ? -9.078 1.296 -13.093 1.00 73.06 98 GLU A C 1
ATOM 793 O O . GLU A 1 98 ? -8.067 0.659 -13.375 1.00 73.06 98 GLU A O 1
ATOM 798 N N . ASN A 1 99 ? -10.145 1.379 -13.894 1.00 48.91 99 ASN A N 1
ATOM 799 C CA . ASN A 1 99 ? -10.286 0.808 -15.241 1.00 48.91 99 ASN A CA 1
ATOM 800 C C . ASN A 1 99 ? -9.924 -0.686 -15.389 1.00 48.91 99 ASN A C 1
ATOM 802 O O . ASN A 1 99 ? -8.823 -1.055 -15.788 1.00 48.91 99 ASN A O 1
ATOM 806 N N . LEU A 1 100 ? -10.932 -1.545 -15.199 1.00 46.97 100 LEU A N 1
ATOM 807 C CA . LEU A 1 100 ? -11.063 -2.814 -15.938 1.00 46.97 100 LEU A CA 1
ATOM 808 C C . LEU A 1 100 ? -12.071 -2.675 -17.104 1.00 46.97 100 LEU A C 1
ATOM 810 O O . LEU A 1 100 ? -12.763 -3.631 -17.448 1.00 46.97 100 LEU A O 1
ATOM 814 N N . SER A 1 101 ? -12.184 -1.472 -17.675 1.00 35.31 101 SER A N 1
ATOM 815 C CA . SER A 1 101 ? -13.018 -1.141 -18.840 1.00 35.31 101 SER A CA 1
ATOM 816 C C . SER A 1 101 ? -12.171 -0.545 -19.948 1.00 35.31 101 SER A C 1
ATOM 818 O O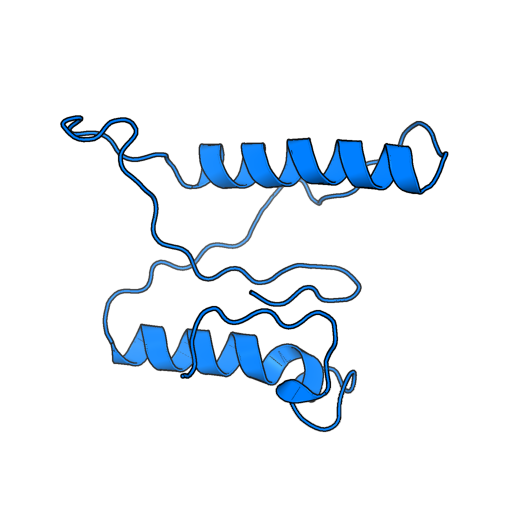 . SER A 1 101 ? -11.424 0.405 -19.610 1.00 35.31 101 SER A O 1
#

Radius of gyration: 15.81 Å; chains: 1; bounding box: 34×33×39 Å

pLDDT: mean 92.4, std 10.06, range [35.31, 97.75]

Sequence (101 aa):
MVVMPDHVHLLLTPQRIAPHAPQWFSLAEIVKGIKSVTARKIVRHRGRKGGSIWQEEYYDHLIRDPEDFAAELSYLLQNPVKQGLAPKPADWDGLWVENLS

Foldseek 3Di:
DFDDPQDDDDDDDFDAPDPPDPDTDDPVNVVCVVLVVVQVVVCVVVVHPDDRSDDPDDDDDDQDDPVSVVVSVVCNQCVCVVVVNDVGSVRHPRDDDDDPD